Protein AF-A0A7V9JDM1-F1 (afdb_monomer)

Foldseek 3Di:
DDPVVVVVVVVVPQPLQKDKAFDPVLDPVPCQLQVQQPQNFKDKAFLVCVCVPPVDPVVSVVCCVVVNRPDIDIGGPSVSDSLPCRSCVRGPRSRMDIDGPDPDPDDDPPDDPDDDDDDD

Solvent-accessible surface area (backbone atoms only — not comparable to full-atom values): 7709 Å² total; per-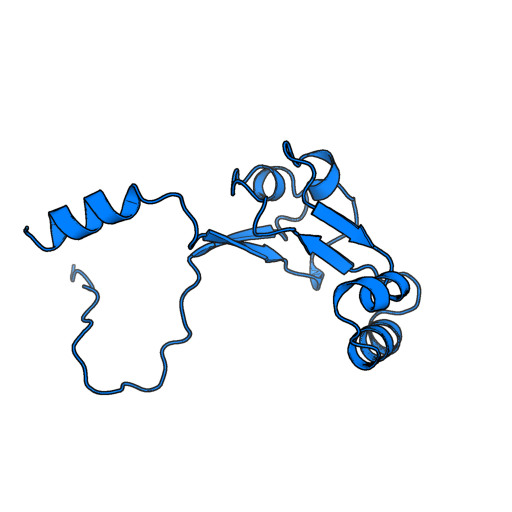residue (Å²): 131,55,72,69,58,52,53,59,58,56,68,70,49,79,67,83,55,53,42,79,46,75,43,73,90,53,53,80,81,79,56,46,42,38,73,53,34,92,80,64,43,44,45,82,39,50,44,81,55,47,44,78,76,76,64,51,63,64,60,39,54,51,48,39,71,76,63,34,93,85,42,67,44,80,47,67,45,71,87,76,47,83,73,80,56,50,37,36,77,56,32,93,64,61,27,40,46,81,41,67,77,69,77,75,84,63,79,84,68,96,68,91,79,80,76,82,77,80,84,129

Structure (mmCIF, N/CA/C/O backbone):
data_AF-A0A7V9JDM1-F1
#
_entry.id   AF-A0A7V9JDM1-F1
#
loop_
_atom_site.group_PDB
_atom_site.id
_atom_site.type_symbol
_atom_site.label_atom_id
_atom_site.label_alt_id
_atom_site.label_comp_id
_atom_site.label_asym_id
_atom_site.label_entity_id
_atom_site.label_seq_id
_atom_site.pdbx_PDB_ins_code
_atom_site.Cartn_x
_atom_site.Cartn_y
_atom_site.Cartn_z
_atom_site.occupancy
_atom_site.B_iso_or_equiv
_atom_site.auth_seq_id
_atom_site.auth_comp_id
_atom_site.auth_asym_id
_atom_site.auth_atom_id
_atom_site.pdbx_PDB_model_num
ATOM 1 N N . TYR A 1 1 ? -9.292 0.877 38.077 1.00 68.56 1 TYR A N 1
ATOM 2 C CA . TYR A 1 1 ? -9.993 0.651 36.796 1.00 68.56 1 TYR A CA 1
ATOM 3 C C . TYR A 1 1 ? -10.174 -0.848 36.612 1.00 68.56 1 TYR A C 1
ATOM 5 O O . TYR A 1 1 ? -9.260 -1.583 36.969 1.00 68.56 1 TYR A O 1
ATOM 13 N N . THR A 1 2 ? -11.327 -1.326 36.140 1.00 85.38 2 THR A N 1
ATOM 14 C CA . THR A 1 2 ? -11.509 -2.760 35.836 1.00 85.38 2 THR A CA 1
ATOM 15 C C . THR A 1 2 ? -10.841 -3.089 34.496 1.00 85.38 2 THR A C 1
ATOM 17 O O . THR A 1 2 ? -10.769 -2.220 33.627 1.00 85.38 2 THR A O 1
ATOM 20 N N . LYS A 1 3 ? -10.346 -4.324 34.309 1.00 78.25 3 LYS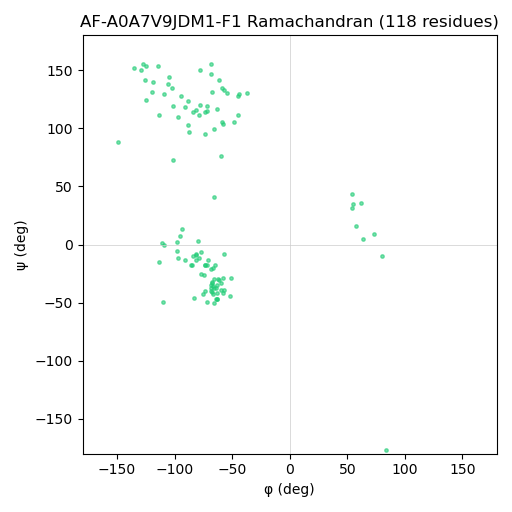 A N 1
ATOM 21 C CA . LYS A 1 3 ? -9.735 -4.750 33.031 1.00 78.25 3 LYS A CA 1
ATOM 22 C C . LYS A 1 3 ? -10.639 -4.479 31.808 1.00 78.25 3 LYS A C 1
ATOM 24 O O . LYS A 1 3 ? -10.126 -3.926 30.841 1.00 78.25 3 LYS A O 1
ATOM 29 N N . PRO A 1 4 ? -11.959 -4.767 31.844 1.00 78.56 4 PRO A N 1
ATOM 30 C CA . PRO A 1 4 ? -12.845 -4.485 30.712 1.00 78.56 4 PRO A CA 1
ATOM 31 C C . PRO A 1 4 ? -12.957 -2.993 30.389 1.00 78.56 4 PRO A C 1
ATOM 33 O O . PRO A 1 4 ? -12.887 -2.610 29.228 1.00 78.56 4 PRO A O 1
ATOM 36 N N . LEU A 1 5 ? -13.065 -2.140 31.413 1.00 80.62 5 LEU A N 1
ATOM 37 C CA . LEU A 1 5 ? -13.155 -0.693 31.219 1.00 80.62 5 LEU A CA 1
ATOM 38 C C . LEU A 1 5 ? -11.831 -0.119 30.692 1.00 80.62 5 LEU A C 1
ATOM 40 O O . LEU A 1 5 ? -11.836 0.750 29.833 1.00 80.62 5 LEU A O 1
ATOM 44 N N . GLY A 1 6 ? -10.689 -0.640 31.155 1.00 78.44 6 GLY A N 1
ATOM 45 C CA . GLY A 1 6 ? -9.373 -0.246 30.641 1.00 78.44 6 GLY A CA 1
ATOM 46 C C . GLY A 1 6 ? -9.175 -0.612 29.168 1.00 78.44 6 GLY A C 1
ATOM 47 O O . GLY A 1 6 ? -8.603 0.171 28.419 1.00 78.44 6 GLY A O 1
ATOM 48 N N . PHE A 1 7 ? -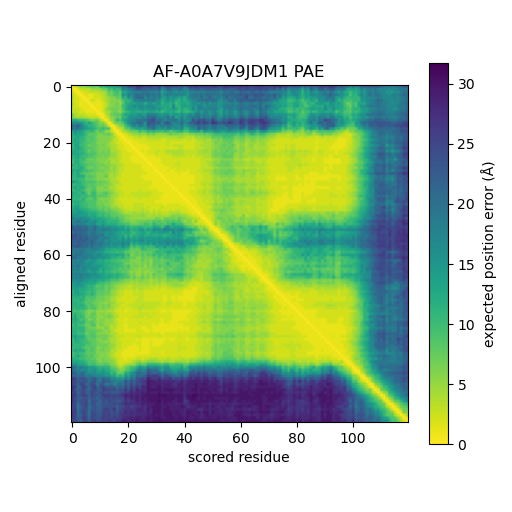9.691 -1.768 28.744 1.00 75.12 7 PHE A N 1
ATOM 49 C CA . PHE A 1 7 ? -9.677 -2.177 27.341 1.00 75.12 7 PHE A CA 1
ATOM 50 C C . PHE A 1 7 ? -10.569 -1.281 26.472 1.00 75.12 7 PHE A C 1
ATOM 52 O O . PHE A 1 7 ? -10.150 -0.866 25.396 1.00 75.12 7 PHE A O 1
ATOM 59 N N . GLU A 1 8 ? -11.770 -0.935 26.945 1.00 75.56 8 GLU A N 1
ATOM 60 C CA . GLU A 1 8 ? -12.695 -0.085 26.189 1.00 75.56 8 GLU A CA 1
ATOM 61 C C . GLU A 1 8 ? -12.177 1.351 26.030 1.00 75.56 8 GLU A C 1
ATOM 63 O O . GLU A 1 8 ? -12.234 1.912 24.939 1.00 75.56 8 GLU A O 1
ATOM 68 N N . GLU A 1 9 ? -11.577 1.927 27.076 1.00 78.06 9 GLU A N 1
ATOM 69 C CA . GLU A 1 9 ? -10.940 3.245 26.969 1.00 78.06 9 GLU A CA 1
ATOM 70 C C . GLU A 1 9 ? -9.689 3.214 26.073 1.00 78.06 9 GLU A C 1
ATOM 72 O O . GLU A 1 9 ? -9.436 4.172 25.344 1.00 78.06 9 GLU A O 1
ATOM 77 N N . ALA A 1 10 ? -8.934 2.107 26.045 1.00 72.38 10 ALA A N 1
ATOM 78 C CA . ALA A 1 10 ? -7.772 1.959 25.164 1.00 72.38 10 ALA A CA 1
ATOM 79 C C . ALA A 1 10 ? -8.145 1.936 23.670 1.00 72.38 10 ALA A C 1
ATOM 81 O O . ALA A 1 10 ? -7.371 2.422 22.846 1.00 72.38 10 ALA A O 1
ATOM 82 N N . LYS A 1 11 ? -9.344 1.453 23.306 1.00 66.50 11 LYS A N 1
ATOM 83 C CA . LYS A 1 11 ? -9.854 1.516 21.920 1.00 66.50 11 LYS A CA 1
ATOM 84 C C . LYS A 1 11 ? -10.088 2.944 21.421 1.00 66.50 11 LYS A C 1
ATOM 86 O O . LYS A 1 11 ? -10.222 3.150 20.220 1.00 66.50 11 LYS A O 1
ATOM 91 N N . ARG A 1 12 ? -10.165 3.927 22.326 1.00 67.75 12 ARG A N 1
ATOM 92 C CA . ARG A 1 12 ? -10.364 5.346 21.991 1.00 67.75 12 ARG A CA 1
ATOM 93 C C . ARG A 1 12 ? -9.059 6.056 21.640 1.00 67.75 12 ARG A C 1
ATOM 95 O O . ARG A 1 12 ? -9.105 7.198 21.184 1.00 67.75 12 ARG A O 1
ATOM 102 N N . CYS A 1 13 ? -7.907 5.415 21.857 1.00 69.31 13 CYS A N 1
ATOM 103 C CA . CYS A 1 13 ? -6.638 5.906 21.336 1.00 69.31 13 CYS A CA 1
ATOM 104 C C . CYS A 1 13 ? -6.726 5.992 19.809 1.00 69.31 13 CYS A C 1
ATOM 106 O O . CYS A 1 13 ? -7.208 5.059 19.165 1.00 69.31 13 CYS A O 1
ATOM 108 N N . LEU A 1 14 ? -6.245 7.108 19.241 1.00 60.72 14 LEU A N 1
ATOM 109 C CA . LEU A 1 14 ? -6.045 7.265 17.798 1.00 60.72 14 LEU A CA 1
ATOM 110 C C . LEU A 1 14 ? -5.403 5.973 17.287 1.00 60.72 14 LEU A C 1
ATOM 112 O O . LEU A 1 14 ? -4.455 5.503 17.911 1.00 60.72 14 LEU A O 1
ATOM 116 N N . GLN A 1 15 ? -5.961 5.378 16.234 1.00 66.31 15 GLN A N 1
ATOM 117 C CA . GLN A 1 15 ? -5.724 4.000 15.796 1.00 66.31 15 GLN A CA 1
ATOM 118 C C . GLN A 1 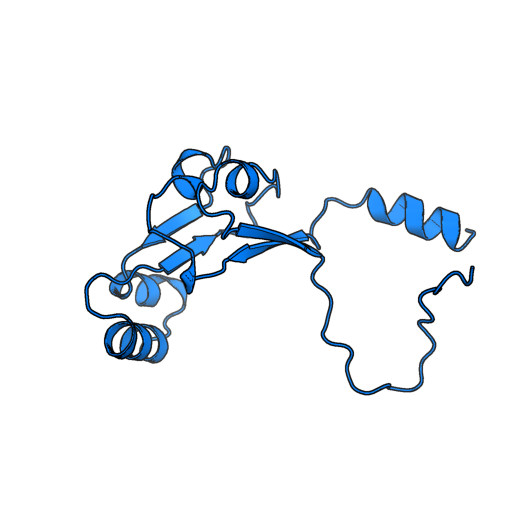15 ? -4.290 3.719 15.293 1.00 66.31 15 GLN A C 1
ATOM 120 O O . GLN A 1 15 ? -4.109 3.005 14.322 1.00 66.31 15 GLN A O 1
ATOM 125 N N . CYS A 1 16 ? -3.244 4.237 15.937 1.00 64.12 16 CYS A N 1
ATOM 126 C CA . CYS A 1 16 ? -1.830 4.112 15.589 1.00 64.12 16 CYS A CA 1
ATOM 127 C C . CYS A 1 16 ? -1.322 2.664 15.502 1.00 64.12 16 CYS A C 1
ATOM 129 O O . CYS A 1 16 ? -0.189 2.450 15.099 1.00 64.12 16 CYS A O 1
ATOM 131 N N . GLN A 1 17 ? -2.130 1.683 15.908 1.00 72.44 17 GLN A N 1
ATOM 132 C CA . GLN A 1 17 ? -1.821 0.256 15.818 1.00 72.44 17 GLN A CA 1
ATOM 133 C C . GLN A 1 17 ? -2.447 -0.417 14.585 1.00 72.44 17 GLN A C 1
ATOM 135 O O . GLN A 1 17 ? -2.216 -1.607 14.392 1.00 72.44 17 GLN A O 1
ATOM 140 N N . LEU A 1 18 ? -3.267 0.295 13.801 1.00 80.50 18 LEU A N 1
ATOM 141 C CA . LEU A 1 18 ? -3.829 -0.197 12.542 1.00 80.50 18 LEU A CA 1
ATOM 142 C C . LEU A 1 18 ? -2.905 0.163 11.385 1.00 80.50 18 LEU A C 1
ATOM 144 O O . LEU A 1 18 ? -2.715 1.340 11.093 1.00 80.50 18 LEU A O 1
ATOM 148 N N . ASN A 1 19 ? -2.386 -0.842 10.697 1.00 84.81 19 ASN A N 1
ATOM 149 C CA . ASN A 1 19 ? -1.559 -0.649 9.516 1.00 84.81 19 ASN A CA 1
ATOM 150 C C . ASN A 1 19 ? -2.260 -1.198 8.280 1.00 84.81 19 ASN A C 1
ATOM 152 O O . ASN A 1 19 ? -3.119 -2.079 8.366 1.00 84.81 19 ASN A O 1
ATOM 156 N N . ILE A 1 20 ? -1.902 -0.626 7.135 1.00 89.38 20 ILE A N 1
ATOM 157 C CA . ILE A 1 20 ? -2.350 -1.106 5.835 1.00 89.38 20 ILE A CA 1
ATOM 158 C C . ILE A 1 20 ? -1.347 -2.162 5.377 1.00 89.38 20 ILE A C 1
ATOM 160 O O . ILE A 1 20 ? -0.157 -1.876 5.278 1.00 89.38 20 ILE A O 1
ATOM 164 N N . PHE A 1 21 ? -1.827 -3.365 5.090 1.00 90.12 21 PHE A N 1
ATOM 165 C CA . PHE A 1 21 ? -1.030 -4.436 4.502 1.00 90.12 21 PHE A CA 1
ATOM 166 C C . PHE A 1 21 ? -1.398 -4.592 3.033 1.00 90.12 21 PHE A C 1
ATOM 168 O O . PHE A 1 21 ? -2.559 -4.421 2.662 1.00 90.12 21 PHE A O 1
ATOM 175 N N . ILE A 1 22 ? -0.406 -4.907 2.200 1.00 90.38 22 ILE A N 1
ATOM 176 C CA . ILE A 1 22 ? -0.589 -5.157 0.772 1.00 90.38 22 ILE A CA 1
ATOM 177 C C . ILE A 1 22 ? -0.140 -6.569 0.411 1.00 90.38 22 ILE A C 1
ATOM 179 O O . ILE A 1 22 ? 0.965 -6.995 0.738 1.00 90.38 22 ILE A O 1
ATOM 183 N N . ASP A 1 23 ? -1.001 -7.267 -0.317 1.00 90.94 23 ASP A N 1
ATOM 184 C CA . ASP A 1 23 ? -0.672 -8.474 -1.058 1.00 90.94 23 ASP A CA 1
ATOM 185 C C . ASP A 1 23 ? -0.179 -8.084 -2.461 1.00 90.94 23 ASP A C 1
ATOM 187 O O . ASP A 1 23 ? -0.961 -7.692 -3.336 1.00 90.94 23 ASP A O 1
ATOM 191 N N . GLY A 1 24 ? 1.140 -8.143 -2.655 1.00 87.12 24 GLY A N 1
ATOM 192 C CA . GLY A 1 24 ? 1.791 -7.751 -3.905 1.00 87.12 24 GLY A CA 1
ATOM 193 C C . GLY A 1 24 ? 1.379 -8.602 -5.108 1.00 87.12 24 GLY A C 1
ATOM 194 O O . GLY A 1 24 ? 1.297 -8.068 -6.212 1.00 87.12 24 GLY A O 1
ATOM 195 N N . ASP A 1 25 ? 1.034 -9.875 -4.899 1.00 88.00 25 ASP A N 1
ATOM 196 C CA . ASP A 1 25 ? 0.692 -10.810 -5.979 1.00 88.00 25 ASP A CA 1
ATOM 197 C C . ASP A 1 25 ? -0.700 -10.533 -6.562 1.00 88.00 25 ASP A C 1
ATOM 199 O O . ASP A 1 25 ? -0.974 -10.820 -7.729 1.00 88.00 25 ASP A O 1
ATOM 203 N N . ARG A 1 26 ? -1.593 -9.946 -5.757 1.00 91.94 26 ARG A N 1
ATOM 204 C CA . ARG A 1 26 ? -2.938 -9.535 -6.192 1.00 91.94 26 ARG A CA 1
ATOM 205 C C . ARG A 1 26 ? -2.993 -8.099 -6.707 1.00 91.94 26 ARG A C 1
ATOM 207 O O . ARG A 1 26 ? -3.984 -7.710 -7.325 1.00 91.94 26 ARG A O 1
ATOM 214 N N . CYS A 1 27 ? -1.954 -7.298 -6.480 1.00 92.88 27 CYS A N 1
ATOM 215 C CA . CYS A 1 27 ? -1.919 -5.916 -6.937 1.00 92.88 27 CYS A CA 1
ATOM 216 C C . CYS A 1 27 ? -1.735 -5.831 -8.461 1.00 92.88 27 CYS A C 1
ATOM 218 O O . CYS A 1 27 ? -0.709 -6.213 -9.011 1.00 92.88 27 CYS A O 1
ATOM 220 N N . ILE A 1 28 ? -2.711 -5.238 -9.151 1.00 93.62 28 ILE A N 1
ATOM 221 C CA . ILE A 1 28 ? -2.680 -5.040 -10.613 1.00 93.62 28 ILE A CA 1
ATOM 222 C C . ILE A 1 28 ? -2.116 -3.674 -11.039 1.00 93.62 28 ILE A C 1
ATOM 224 O O . ILE A 1 28 ? -2.318 -3.254 -12.175 1.00 93.62 28 ILE A O 1
ATOM 228 N N . LEU A 1 29 ? -1.469 -2.946 -10.122 1.00 92.31 29 LEU A N 1
ATOM 229 C CA . LEU A 1 29 ? -0.862 -1.629 -10.374 1.00 92.31 29 LEU A CA 1
ATOM 230 C C . LEU A 1 29 ? -1.839 -0.586 -10.967 1.00 92.31 29 LEU A C 1
ATOM 232 O O . LEU A 1 29 ? -1.454 0.262 -11.766 1.00 92.31 29 LEU A O 1
ATOM 236 N N . CYS A 1 30 ? -3.116 -0.627 -10.568 1.00 94.81 30 CYS A N 1
ATOM 237 C CA . CYS A 1 30 ? -4.165 0.249 -11.113 1.00 94.81 30 CYS A CA 1
ATOM 238 C C . CYS A 1 30 ? -4.152 1.695 -10.588 1.00 94.81 30 CYS A C 1
ATOM 240 O O . CYS A 1 30 ? -4.949 2.504 -11.051 1.00 94.81 30 CYS A O 1
ATOM 242 N N . ASN A 1 31 ? -3.304 2.006 -9.602 1.00 95.00 31 ASN A N 1
ATOM 243 C CA . ASN A 1 31 ? -3.208 3.312 -8.935 1.00 95.00 31 ASN A CA 1
ATOM 244 C C . ASN A 1 31 ? -4.452 3.768 -8.136 1.00 95.00 31 ASN A C 1
ATOM 246 O O . ASN A 1 31 ? -4.445 4.850 -7.558 1.00 95.00 31 ASN A O 1
ATOM 250 N N . GLY A 1 32 ? -5.494 2.939 -8.012 1.00 96.62 32 GLY A N 1
ATOM 251 C CA . GLY A 1 32 ? -6.737 3.331 -7.332 1.00 96.62 32 GLY A CA 1
ATOM 252 C C . GLY A 1 32 ? -6.566 3.727 -5.858 1.00 96.62 32 GLY A C 1
ATOM 253 O O . GLY A 1 32 ? -7.256 4.622 -5.382 1.00 96.62 32 GLY A O 1
ATOM 254 N N . CYS A 1 33 ? -5.625 3.113 -5.133 1.00 96.62 33 CYS A N 1
ATOM 255 C CA . CYS A 1 33 ? -5.322 3.475 -3.744 1.00 96.62 33 CYS A CA 1
ATOM 256 C C . CYS A 1 33 ? -4.677 4.864 -3.610 1.00 96.62 33 CYS A C 1
ATOM 258 O O . CYS A 1 33 ? -4.963 5.568 -2.643 1.00 96.62 33 CYS A O 1
ATOM 260 N N . VAL A 1 34 ? -3.846 5.258 -4.579 1.00 97.12 34 VAL A N 1
ATOM 261 C CA . VAL A 1 34 ? -3.233 6.591 -4.652 1.00 97.12 34 VAL A CA 1
ATOM 262 C C . VAL A 1 34 ? -4.320 7.632 -4.873 1.00 97.12 34 VAL A C 1
ATOM 264 O O . VAL A 1 34 ? -4.431 8.581 -4.100 1.00 97.12 34 VAL A O 1
ATOM 267 N N . ASP A 1 35 ? -5.176 7.402 -5.869 1.00 97.00 35 ASP A N 1
ATOM 268 C CA . ASP A 1 35 ? -6.216 8.353 -6.266 1.00 97.00 35 ASP A CA 1
ATOM 269 C C . ASP A 1 35 ? -7.288 8.535 -5.182 1.00 97.00 35 ASP A C 1
ATOM 271 O O . ASP A 1 35 ? -7.797 9.636 -4.975 1.00 97.00 35 ASP A O 1
ATOM 275 N N . ALA A 1 36 ? -7.630 7.462 -4.465 1.00 96.94 36 ALA A N 1
ATOM 276 C CA . ALA A 1 36 ? -8.653 7.497 -3.428 1.00 96.94 36 ALA A CA 1
ATOM 277 C C . ALA A 1 36 ? -8.148 8.048 -2.080 1.00 96.94 36 ALA A C 1
ATOM 279 O O . ALA A 1 36 ? -8.948 8.266 -1.168 1.00 96.94 36 ALA A O 1
ATOM 280 N N . CYS A 1 37 ? -6.837 8.258 -1.911 1.00 97.12 37 CYS A N 1
ATOM 281 C CA . CYS A 1 37 ? -6.273 8.692 -0.638 1.00 97.12 37 CYS A CA 1
ATOM 282 C C . CYS A 1 37 ? -6.621 10.166 -0.338 1.00 97.12 37 CYS A C 1
ATOM 284 O O . CYS A 1 37 ? -6.096 11.065 -0.995 1.00 97.12 37 CYS A O 1
ATOM 286 N N . PRO A 1 38 ? -7.414 10.469 0.710 1.00 96.88 38 PRO A N 1
ATOM 287 C CA . PRO A 1 38 ? -7.875 11.837 0.972 1.00 96.88 38 PRO A CA 1
ATOM 288 C C . PRO A 1 38 ? -6.770 12.774 1.478 1.00 96.88 38 PRO A C 1
ATOM 290 O O . PRO A 1 38 ? -6.935 13.991 1.461 1.00 96.88 38 PRO A O 1
ATOM 293 N N . VAL A 1 39 ? -5.661 12.211 1.963 1.00 96.75 39 VAL A N 1
ATOM 294 C CA . VAL A 1 39 ? -4.502 12.953 2.482 1.00 96.75 39 VAL A CA 1
ATOM 295 C C . VAL A 1 39 ? -3.271 12.834 1.579 1.00 96.75 39 VAL A C 1
ATOM 297 O O . VAL A 1 39 ? -2.237 13.404 1.904 1.00 96.75 39 VAL A O 1
ATOM 300 N N . GLY A 1 40 ? -3.374 12.119 0.450 1.00 96.62 40 GLY A N 1
ATOM 301 C CA . GLY A 1 40 ? -2.307 12.027 -0.552 1.00 96.62 40 GLY A CA 1
ATOM 302 C C . GLY A 1 40 ? -1.003 11.392 -0.057 1.00 96.62 40 GLY A C 1
ATOM 303 O O . GLY A 1 40 ? 0.066 11.831 -0.459 1.00 96.62 40 GLY A O 1
ATOM 304 N N . VAL A 1 41 ? -1.078 10.392 0.828 1.00 95.44 41 VAL A N 1
ATOM 305 C CA . VAL A 1 41 ? 0.103 9.763 1.468 1.00 95.44 41 VAL A CA 1
ATOM 306 C C . VAL A 1 41 ? 0.564 8.463 0.807 1.00 95.44 41 VAL A C 1
ATOM 308 O O . VAL A 1 41 ? 1.474 7.818 1.319 1.00 95.44 41 VAL A O 1
ATOM 311 N N . ILE A 1 42 ? -0.088 8.039 -0.279 1.00 95.31 42 ILE A N 1
ATOM 312 C CA . ILE A 1 42 ? 0.240 6.803 -1.001 1.00 95.31 42 ILE A CA 1
ATOM 313 C C . ILE A 1 42 ? 0.857 7.185 -2.346 1.00 95.31 42 ILE A C 1
ATOM 315 O O . ILE A 1 42 ? 0.266 7.968 -3.085 1.00 95.31 42 ILE A O 1
ATOM 319 N N . GLU A 1 43 ? 2.009 6.609 -2.681 1.00 93.38 43 GLU A N 1
ATOM 320 C CA . GLU A 1 43 ? 2.680 6.784 -3.972 1.00 93.38 43 GLU A CA 1
ATOM 321 C C . GLU A 1 43 ? 2.976 5.432 -4.627 1.00 93.38 43 GLU A C 1
ATOM 323 O O . GLU A 1 43 ? 3.389 4.481 -3.964 1.00 93.38 43 GLU A O 1
ATOM 328 N N . MET A 1 44 ? 2.826 5.371 -5.951 1.00 91.31 44 MET A N 1
ATOM 329 C CA . MET A 1 44 ? 3.356 4.291 -6.783 1.00 91.31 44 MET A CA 1
ATOM 330 C C . MET A 1 44 ? 4.634 4.784 -7.453 1.00 91.31 44 MET A C 1
ATOM 332 O O . MET A 1 44 ? 4.613 5.752 -8.216 1.00 91.31 44 MET A O 1
ATOM 336 N N . ILE A 1 45 ? 5.755 4.128 -7.174 1.00 88.19 45 ILE A N 1
ATOM 337 C CA . ILE A 1 45 ? 7.066 4.537 -7.674 1.00 88.19 45 ILE A CA 1
ATOM 338 C C . ILE A 1 45 ? 7.755 3.403 -8.431 1.00 88.19 45 ILE A C 1
ATOM 340 O O . ILE A 1 45 ? 7.516 2.224 -8.175 1.00 88.19 45 ILE A O 1
ATOM 344 N N . SER A 1 46 ? 8.644 3.752 -9.361 1.00 85.69 46 SER A N 1
ATOM 345 C CA . SER A 1 46 ? 9.539 2.764 -9.962 1.00 85.69 46 SER A CA 1
ATOM 346 C C . SER A 1 46 ? 10.546 2.257 -8.930 1.00 85.69 46 SER A C 1
ATOM 348 O O . SER A 1 46 ? 10.897 2.970 -7.986 1.00 85.69 46 SER A O 1
ATOM 350 N N . LEU A 1 47 ? 11.071 1.049 -9.144 1.00 81.44 47 LEU A N 1
ATOM 351 C CA . LEU A 1 47 ? 12.106 0.485 -8.272 1.00 81.44 47 LEU A CA 1
ATOM 352 C C . LEU A 1 47 ? 13.358 1.380 -8.190 1.00 81.44 47 LEU A C 1
ATOM 354 O O . LEU A 1 47 ? 13.995 1.448 -7.145 1.00 81.44 47 LEU A O 1
ATOM 358 N N . ASP A 1 48 ? 13.658 2.150 -9.242 1.00 77.81 48 ASP A N 1
ATOM 359 C CA . ASP A 1 48 ? 14.776 3.104 -9.249 1.00 77.81 48 ASP A CA 1
ATOM 360 C C . ASP A 1 48 ? 14.572 4.301 -8.302 1.00 77.81 48 ASP A C 1
ATOM 362 O O . ASP A 1 48 ? 15.530 4.969 -7.920 1.00 77.81 48 ASP A O 1
ATOM 366 N N . ARG A 1 49 ? 13.330 4.612 -7.913 1.00 77.31 49 ARG A N 1
ATOM 367 C CA . ARG A 1 49 ? 13.060 5.671 -6.930 1.00 77.31 49 ARG A CA 1
ATOM 368 C C . ARG A 1 49 ? 13.173 5.178 -5.487 1.00 77.31 49 ARG A C 1
ATOM 370 O O . ARG A 1 49 ? 13.348 6.026 -4.616 1.00 77.31 49 ARG A O 1
ATOM 377 N N . ILE A 1 50 ? 13.140 3.863 -5.231 1.00 74.19 50 ILE A N 1
ATOM 378 C CA . ILE A 1 50 ? 13.288 3.295 -3.874 1.00 74.19 50 ILE A CA 1
ATOM 379 C C . ILE A 1 50 ? 14.619 3.744 -3.261 1.00 74.19 50 ILE A C 1
ATOM 381 O O . ILE A 1 50 ? 14.632 4.254 -2.146 1.00 74.19 50 ILE A O 1
ATOM 385 N N . PHE A 1 51 ? 15.700 3.742 -4.056 1.00 64.62 51 PHE A N 1
ATOM 386 C CA . PHE A 1 51 ? 17.027 4.222 -3.643 1.00 64.62 51 PHE A CA 1
ATOM 387 C C . PHE A 1 51 ? 17.023 5.623 -3.012 1.00 64.62 51 PHE A C 1
ATOM 3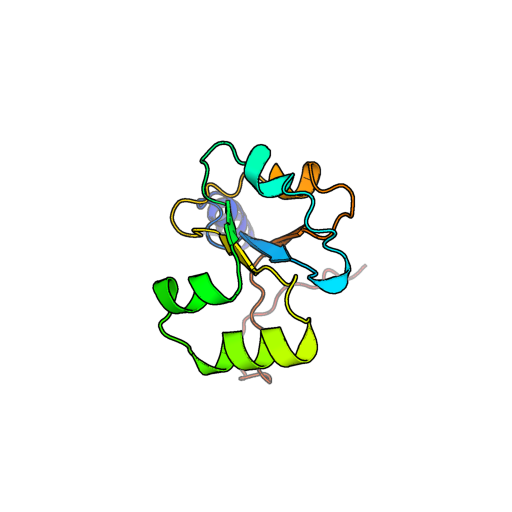89 O O . PHE A 1 51 ? 17.903 5.947 -2.220 1.00 64.62 51 PHE A O 1
ATOM 396 N N . SER A 1 52 ? 16.075 6.483 -3.402 1.00 63.84 52 SER A N 1
ATOM 397 C CA . SER A 1 52 ? 15.995 7.866 -2.918 1.00 63.84 52 SER A CA 1
ATOM 398 C C . SER A 1 52 ? 15.327 7.990 -1.543 1.00 63.84 52 SER A C 1
ATOM 400 O O . SER A 1 52 ? 15.306 9.090 -0.996 1.00 63.84 52 SER A O 1
ATOM 402 N N . ILE A 1 53 ? 14.756 6.904 -1.013 1.00 67.31 53 ILE A N 1
ATOM 403 C CA . ILE A 1 53 ? 13.907 6.907 0.184 1.00 67.31 53 ILE A CA 1
ATOM 404 C C . ILE A 1 53 ? 14.612 6.224 1.359 1.00 67.31 53 ILE A C 1
ATOM 406 O O . ILE A 1 53 ? 14.682 6.810 2.436 1.00 67.31 53 ILE A O 1
ATOM 410 N N . ASP A 1 54 ? 15.168 5.031 1.152 1.00 66.62 54 ASP A N 1
ATOM 411 C CA . ASP A 1 54 ? 15.812 4.216 2.196 1.00 66.62 54 ASP A CA 1
ATOM 412 C C . ASP A 1 54 ? 17.333 4.050 2.006 1.00 66.62 54 ASP A C 1
ATOM 414 O O . ASP A 1 54 ? 18.045 3.692 2.943 1.00 66.62 54 ASP A O 1
ATOM 418 N N . GLY A 1 55 ? 17.858 4.366 0.816 1.00 66.56 55 GLY A N 1
ATOM 419 C CA . GLY A 1 55 ? 19.264 4.159 0.464 1.00 66.56 55 GLY A CA 1
ATOM 420 C C . GLY A 1 55 ? 19.638 2.689 0.234 1.00 66.56 55 GLY A C 1
ATOM 421 O O . GLY A 1 55 ? 20.824 2.387 0.074 1.00 66.56 55 GLY A O 1
ATOM 422 N N . GLU A 1 56 ? 18.665 1.774 0.191 1.00 66.56 56 GLU A N 1
ATOM 423 C CA . GLU A 1 56 ? 18.900 0.336 0.063 1.00 66.56 56 GLU A CA 1
ATOM 424 C C . GLU A 1 56 ? 19.006 -0.074 -1.407 1.00 66.56 56 GLU A C 1
ATOM 426 O O . GLU A 1 56 ? 18.025 -0.311 -2.115 1.00 66.56 56 GLU A O 1
ATOM 431 N N . THR A 1 57 ? 20.244 -0.174 -1.896 1.00 65.56 57 THR A N 1
ATOM 432 C CA . THR A 1 57 ? 20.486 -0.481 -3.309 1.00 65.56 57 THR A CA 1
ATOM 433 C C . THR A 1 57 ? 20.288 -1.948 -3.681 1.00 65.56 57 THR A C 1
ATOM 435 O O . THR A 1 57 ? 19.971 -2.273 -4.828 1.00 65.56 57 THR A O 1
ATOM 438 N N . GLU A 1 58 ? 20.439 -2.846 -2.714 1.00 72.44 58 GLU A N 1
ATOM 439 C CA . GLU A 1 58 ? 20.332 -4.285 -2.946 1.00 72.44 58 GLU A CA 1
ATOM 440 C C . GLU A 1 58 ? 18.878 -4.725 -3.164 1.00 72.44 58 GLU A C 1
ATOM 442 O O . GLU A 1 58 ? 18.611 -5.513 -4.074 1.00 72.44 58 GLU A O 1
ATOM 447 N N . LEU A 1 59 ? 17.926 -4.163 -2.410 1.00 73.06 59 LEU A N 1
ATOM 448 C CA . LEU A 1 59 ? 16.513 -4.541 -2.481 1.00 73.06 59 LEU A CA 1
ATOM 449 C C . LEU A 1 59 ? 15.903 -4.245 -3.857 1.00 73.06 59 LEU A C 1
ATOM 451 O O . LEU A 1 59 ? 15.273 -5.113 -4.461 1.00 73.06 59 LEU A O 1
ATOM 455 N N . ALA A 1 60 ? 16.138 -3.050 -4.399 1.00 71.50 60 ALA A N 1
ATOM 456 C CA . ALA A 1 60 ? 15.647 -2.694 -5.729 1.00 71.50 60 ALA A CA 1
ATOM 457 C C . ALA A 1 60 ? 16.330 -3.511 -6.844 1.00 71.50 60 ALA A C 1
ATOM 459 O O . ALA A 1 60 ? 15.696 -3.834 -7.851 1.00 71.50 60 ALA A O 1
ATOM 460 N N . GLY A 1 61 ? 17.601 -3.892 -6.668 1.00 75.94 61 GLY A N 1
ATOM 461 C CA . GLY A 1 61 ? 18.304 -4.791 -7.587 1.00 75.94 61 GLY A CA 1
ATOM 462 C C . GLY A 1 61 ? 17.670 -6.184 -7.644 1.00 75.94 61 GLY A C 1
ATOM 463 O O . GLY A 1 61 ? 17.400 -6.690 -8.735 1.00 75.94 61 GLY A O 1
ATOM 464 N N . LEU A 1 62 ? 17.378 -6.766 -6.477 1.00 79.12 62 LEU A N 1
ATOM 465 C CA . LEU A 1 62 ? 16.695 -8.056 -6.346 1.00 79.12 62 LEU A CA 1
ATOM 466 C C . LEU A 1 62 ? 15.269 -7.995 -6.900 1.00 79.12 62 LEU A C 1
ATOM 468 O O . LEU A 1 62 ? 14.891 -8.829 -7.719 1.00 79.12 62 LEU A O 1
ATOM 472 N N . ALA A 1 63 ? 14.505 -6.963 -6.538 1.00 78.19 63 ALA A N 1
ATOM 473 C CA . ALA A 1 63 ? 13.144 -6.774 -7.027 1.00 78.19 63 ALA A CA 1
ATOM 474 C C . ALA A 1 63 ? 13.092 -6.654 -8.561 1.00 78.19 63 ALA A C 1
ATOM 476 O O . ALA A 1 63 ? 12.218 -7.245 -9.186 1.00 78.19 63 ALA A O 1
ATOM 477 N N . ARG A 1 64 ? 14.054 -5.967 -9.200 1.00 78.12 64 ARG A N 1
ATOM 478 C CA . ARG A 1 64 ? 14.146 -5.907 -10.674 1.00 78.12 64 ARG A CA 1
ATOM 479 C C . ARG A 1 64 ? 14.470 -7.261 -11.300 1.00 78.12 64 ARG A C 1
ATOM 481 O O . ARG A 1 64 ? 13.976 -7.545 -12.389 1.00 78.12 64 ARG A O 1
ATOM 488 N N . ALA A 1 65 ? 15.324 -8.057 -10.660 1.00 82.88 65 ALA A N 1
ATOM 489 C CA . ALA A 1 65 ? 15.702 -9.374 -11.163 1.00 82.88 65 ALA A CA 1
ATOM 490 C C . ALA A 1 65 ? 14.527 -10.364 -11.107 1.00 82.88 65 ALA A C 1
ATOM 492 O O . ALA A 1 65 ? 14.323 -11.109 -12.062 1.00 82.88 65 ALA A O 1
ATOM 493 N N . GLU A 1 66 ? 13.740 -10.323 -10.030 1.00 84.00 66 GLU A N 1
ATOM 494 C CA . GLU A 1 66 ? 12.609 -11.230 -9.797 1.00 84.00 66 GLU A CA 1
ATOM 495 C C . GLU A 1 66 ? 11.320 -10.777 -10.507 1.00 84.00 66 GLU A C 1
ATOM 497 O O . GLU A 1 66 ? 10.657 -11.572 -11.170 1.00 84.00 66 GLU A O 1
ATOM 502 N N . LEU A 1 67 ? 10.962 -9.491 -10.407 1.00 81.56 67 LEU A N 1
ATOM 503 C CA . LEU A 1 67 ? 9.677 -8.948 -10.883 1.00 81.56 67 LEU A CA 1
ATOM 504 C C . LEU A 1 67 ? 9.770 -8.299 -12.276 1.00 81.56 67 LEU A C 1
ATOM 506 O O . LEU A 1 67 ? 8.754 -8.000 -12.907 1.00 81.56 67 LEU A O 1
ATOM 510 N N . GLY A 1 68 ? 10.987 -8.080 -12.779 1.00 82.19 68 GLY A N 1
ATOM 511 C CA . GLY A 1 68 ? 11.243 -7.500 -14.094 1.00 82.19 68 GLY A CA 1
ATOM 512 C C . GLY A 1 68 ? 11.215 -5.961 -14.141 1.00 82.19 68 GLY A C 1
ATOM 513 O O . GLY A 1 68 ? 11.058 -5.278 -13.129 1.00 82.19 68 GLY A O 1
ATOM 514 N N . PRO A 1 69 ? 11.385 -5.372 -15.341 1.00 77.88 69 PRO A N 1
ATOM 515 C CA . PRO A 1 69 ? 11.580 -3.927 -15.514 1.00 77.88 69 PRO A CA 1
ATOM 516 C C . PRO A 1 69 ? 10.318 -3.081 -15.299 1.00 77.88 69 PRO A C 1
ATOM 518 O O . PRO A 1 69 ? 10.433 -1.874 -15.112 1.00 77.88 69 PRO A O 1
ATOM 521 N N . ASN A 1 70 ? 9.131 -3.694 -15.335 1.00 81.00 70 ASN A N 1
ATOM 522 C CA . ASN A 1 70 ? 7.846 -3.008 -15.154 1.00 81.00 70 ASN A CA 1
ATOM 523 C C . ASN A 1 70 ? 7.340 -3.068 -13.705 1.00 81.00 70 ASN A C 1
ATOM 525 O O . ASN A 1 70 ? 6.202 -2.689 -13.435 1.00 81.00 70 ASN A O 1
ATOM 529 N N . ALA A 1 71 ? 8.157 -3.578 -12.785 1.00 83.38 71 ALA A N 1
ATOM 530 C CA . ALA A 1 71 ? 7.817 -3.628 -11.378 1.00 83.38 71 ALA A CA 1
ATOM 531 C C . ALA A 1 71 ? 7.765 -2.219 -10.768 1.00 83.38 71 ALA A C 1
ATOM 533 O O . ALA A 1 71 ? 8.531 -1.321 -11.130 1.00 83.38 71 ALA A O 1
ATOM 534 N N . ALA A 1 72 ? 6.861 -2.049 -9.810 1.00 86.56 72 ALA A N 1
ATOM 535 C CA . ALA A 1 72 ? 6.670 -0.814 -9.070 1.00 86.56 72 ALA A CA 1
ATOM 536 C C . ALA A 1 72 ? 6.524 -1.130 -7.581 1.00 86.56 72 ALA A C 1
ATOM 538 O O . ALA A 1 72 ? 6.049 -2.204 -7.213 1.00 86.56 72 ALA A O 1
ATOM 539 N N . ALA A 1 73 ? 6.918 -0.183 -6.739 1.00 86.25 73 ALA A N 1
ATOM 540 C CA . ALA A 1 73 ? 6.681 -0.234 -5.307 1.00 86.25 73 ALA A CA 1
ATOM 541 C C . ALA A 1 73 ? 5.572 0.744 -4.928 1.00 86.25 73 ALA A C 1
ATOM 543 O O . ALA A 1 73 ? 5.526 1.872 -5.422 1.00 86.25 73 ALA A O 1
ATOM 544 N N . MET A 1 74 ? 4.695 0.298 -4.034 1.00 89.94 74 MET A N 1
ATOM 545 C CA . MET A 1 74 ? 3.723 1.155 -3.373 1.00 89.94 74 MET A CA 1
ATOM 546 C C . MET A 1 74 ? 4.306 1.603 -2.036 1.00 89.94 74 MET A C 1
ATOM 548 O O . MET A 1 74 ? 4.725 0.765 -1.239 1.00 89.94 74 MET A O 1
ATOM 552 N N . ILE A 1 75 ? 4.320 2.906 -1.787 1.00 89.56 75 ILE A N 1
ATOM 553 C CA . ILE A 1 75 ? 4.838 3.501 -0.554 1.00 89.56 75 ILE A CA 1
ATOM 554 C C . ILE A 1 75 ? 3.717 4.252 0.139 1.00 89.56 75 ILE A C 1
ATOM 556 O O . ILE A 1 75 ? 2.909 4.909 -0.514 1.00 89.56 75 ILE A O 1
ATOM 560 N N . ILE A 1 76 ? 3.677 4.141 1.464 1.00 90.69 76 ILE A N 1
ATOM 561 C CA . ILE A 1 76 ? 2.713 4.829 2.315 1.00 90.69 76 ILE A CA 1
ATOM 562 C C . ILE A 1 76 ? 3.491 5.619 3.368 1.00 90.69 76 ILE A C 1
ATOM 564 O O . ILE A 1 76 ? 4.267 5.035 4.122 1.00 90.69 76 ILE A O 1
ATOM 568 N N . ASP A 1 77 ? 3.259 6.929 3.463 1.00 91.38 77 ASP A N 1
ATOM 569 C CA . ASP A 1 77 ? 3.683 7.699 4.637 1.00 91.38 77 ASP A CA 1
ATOM 570 C C . ASP A 1 77 ? 2.756 7.372 5.822 1.00 91.38 77 ASP A C 1
ATOM 572 O O . ASP A 1 77 ? 1.674 7.942 5.991 1.00 91.38 77 ASP A O 1
ATOM 576 N N . GLU A 1 78 ? 3.184 6.419 6.652 1.00 87.31 78 GLU A N 1
ATOM 577 C CA . GLU A 1 78 ? 2.440 5.950 7.826 1.00 87.31 78 GLU A CA 1
ATOM 578 C C . GLU A 1 78 ? 2.287 7.004 8.934 1.00 87.31 78 GLU A C 1
ATOM 580 O O . GLU A 1 78 ? 1.392 6.878 9.779 1.00 87.31 78 GLU A O 1
ATOM 585 N N . GLN A 1 79 ? 3.137 8.039 8.950 1.00 87.19 79 GLN A N 1
ATOM 586 C CA . GLN A 1 79 ? 3.061 9.113 9.942 1.00 87.19 79 GLN A CA 1
ATOM 587 C C . GLN A 1 79 ? 1.906 10.058 9.617 1.00 87.19 79 GLN A C 1
ATOM 589 O O . GLN A 1 79 ? 1.142 10.439 10.507 1.00 87.19 79 GLN A O 1
ATOM 594 N N . SER A 1 80 ? 1.750 10.389 8.336 1.00 89.94 80 SER A N 1
ATOM 595 C CA . SER A 1 80 ? 0.676 11.253 7.841 1.00 89.94 80 SER A CA 1
ATOM 596 C C . SER A 1 80 ? -0.621 10.488 7.543 1.00 89.94 80 SER A C 1
ATOM 598 O O . SER A 1 80 ? -1.694 11.088 7.444 1.00 89.94 80 SER A O 1
ATOM 600 N N . CYS A 1 81 ? -0.559 9.160 7.407 1.00 91.38 81 CYS A N 1
ATOM 601 C CA . CYS A 1 81 ? -1.731 8.328 7.173 1.00 91.38 81 CYS A CA 1
ATOM 602 C C . CYS A 1 81 ? -2.720 8.397 8.345 1.00 91.38 81 CYS A C 1
ATOM 604 O O . CYS A 1 81 ? -2.473 7.921 9.455 1.00 91.38 81 CYS A O 1
ATOM 606 N N . ILE A 1 82 ? -3.914 8.920 8.061 1.00 90.88 82 ILE A N 1
ATOM 607 C CA . ILE A 1 82 ? -5.015 9.014 9.030 1.00 90.88 82 ILE A CA 1
ATOM 608 C C . ILE A 1 82 ? -5.781 7.697 9.216 1.00 90.88 82 ILE A C 1
ATOM 610 O O . ILE A 1 82 ? -6.776 7.677 9.935 1.00 90.88 82 ILE A O 1
ATOM 614 N N . ARG A 1 83 ? -5.344 6.611 8.558 1.00 90.38 83 ARG A N 1
ATOM 615 C CA . ARG A 1 83 ? -5.936 5.263 8.661 1.00 90.38 83 ARG A CA 1
ATOM 616 C C . ARG A 1 83 ? -7.444 5.241 8.374 1.00 90.38 83 ARG A C 1
ATOM 618 O O . ARG A 1 83 ? -8.213 4.581 9.056 1.00 90.38 83 ARG A O 1
ATOM 625 N N . CYS A 1 84 ? -7.866 5.959 7.332 1.00 92.50 84 CYS A N 1
ATOM 626 C CA . CYS A 1 84 ? -9.283 6.081 6.968 1.00 92.50 84 CYS A CA 1
ATOM 627 C C . CYS A 1 84 ? -9.901 4.825 6.329 1.00 92.50 84 CYS A C 1
ATOM 629 O O . CYS A 1 84 ? -11.118 4.745 6.243 1.00 92.50 84 CYS A O 1
ATOM 631 N N . GLY A 1 85 ? -9.094 3.884 5.827 1.00 92.56 85 GLY A N 1
ATOM 632 C CA . GLY A 1 85 ? -9.585 2.646 5.204 1.00 92.56 85 GLY A CA 1
ATOM 633 C C . GLY A 1 85 ? -10.058 2.775 3.750 1.00 92.56 85 GLY A C 1
ATOM 634 O O . GLY A 1 85 ? -10.207 1.759 3.086 1.00 92.56 85 GLY A O 1
ATOM 635 N N . ILE A 1 86 ? -10.185 3.986 3.198 1.00 96.00 86 ILE A N 1
ATOM 636 C CA . ILE A 1 86 ? -10.714 4.195 1.834 1.00 96.00 86 ILE A CA 1
ATOM 637 C C . ILE A 1 86 ? -9.910 3.430 0.770 1.00 96.00 86 ILE A C 1
ATOM 639 O O . ILE A 1 86 ? -10.490 2.849 -0.138 1.00 96.00 86 ILE A O 1
ATOM 643 N N . CYS A 1 87 ? -8.580 3.367 0.889 1.00 96.50 87 CYS A N 1
ATOM 644 C CA . CYS A 1 87 ? -7.748 2.598 -0.046 1.00 96.50 87 CYS A CA 1
ATOM 645 C C . CYS A 1 87 ? -8.063 1.088 -0.058 1.00 96.50 87 CYS A C 1
ATOM 647 O O . CYS A 1 87 ? -7.922 0.459 -1.102 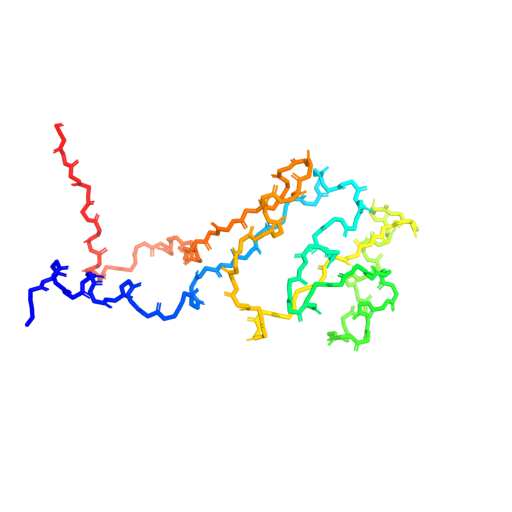1.00 96.50 87 CYS A O 1
ATOM 649 N N . VAL A 1 88 ? -8.515 0.526 1.070 1.00 96.19 88 VAL A N 1
ATOM 650 C CA . VAL A 1 88 ? -8.955 -0.873 1.182 1.00 96.19 88 VAL A CA 1
ATOM 651 C C . VAL A 1 88 ? -10.285 -1.049 0.458 1.00 96.19 88 VAL A C 1
ATOM 653 O O . VAL A 1 88 ? -10.402 -1.924 -0.392 1.00 96.19 88 VAL A O 1
ATOM 656 N N . GLU A 1 89 ? -11.254 -0.172 0.730 1.00 95.94 89 GLU A N 1
ATOM 657 C CA . GLU A 1 89 ? -12.579 -0.206 0.095 1.00 95.94 89 GLU A CA 1
ATOM 658 C C . GLU A 1 89 ? -12.516 0.011 -1.422 1.00 95.94 89 GLU A C 1
ATOM 660 O O . GLU A 1 89 ? -13.287 -0.579 -2.174 1.00 95.94 89 GLU A O 1
ATOM 665 N N . TRP A 1 90 ? -11.590 0.854 -1.882 1.00 95.62 90 TRP A N 1
ATOM 666 C CA . TRP A 1 90 ? -11.446 1.201 -3.294 1.00 95.62 90 TRP A CA 1
ATOM 667 C C . TRP A 1 90 ? -10.672 0.156 -4.105 1.00 95.62 90 TRP A C 1
ATOM 669 O O . TRP A 1 90 ? -10.654 0.217 -5.335 1.00 95.62 90 TRP A O 1
ATOM 679 N N . CYS A 1 91 ? -9.986 -0.785 -3.449 1.00 96.94 91 CYS A N 1
ATOM 680 C CA . CYS A 1 91 ? -9.108 -1.722 -4.134 1.00 96.94 91 CYS A CA 1
ATOM 681 C C . CYS A 1 91 ? -9.918 -2.781 -4.908 1.00 96.94 91 CYS A C 1
ATOM 683 O O . CYS A 1 91 ? -10.541 -3.642 -4.288 1.00 96.94 91 CYS A O 1
ATOM 685 N N . PRO A 1 92 ? -9.857 -2.813 -6.254 1.00 97.12 92 PRO A N 1
ATOM 686 C CA . PRO A 1 92 ? -10.692 -3.714 -7.056 1.00 97.12 92 PRO A CA 1
ATOM 687 C C . PRO A 1 92 ? -10.298 -5.194 -6.945 1.00 97.12 92 PRO A C 1
ATOM 689 O O . PRO A 1 92 ? -11.029 -6.063 -7.410 1.00 97.12 92 PRO A O 1
ATOM 692 N N . THR A 1 93 ? -9.124 -5.485 -6.385 1.00 97.38 93 THR A N 1
ATOM 693 C CA . THR A 1 93 ? -8.589 -6.845 -6.203 1.00 97.38 93 THR A CA 1
ATOM 694 C C . THR A 1 93 ? -8.583 -7.279 -4.741 1.00 97.38 93 THR A C 1
ATOM 696 O O . THR A 1 93 ? -8.132 -8.384 -4.433 1.00 97.38 93 THR A O 1
ATOM 699 N N . GLU A 1 94 ? -9.038 -6.399 -3.840 1.00 96.00 94 GLU A N 1
ATOM 700 C CA . GLU A 1 94 ? -9.018 -6.619 -2.393 1.00 96.00 94 GLU A CA 1
ATOM 701 C 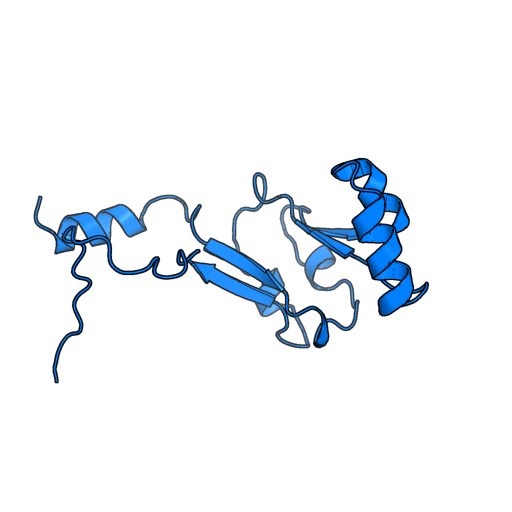C . GLU A 1 94 ? -7.608 -6.979 -1.876 1.00 96.00 94 GLU A C 1
ATOM 703 O O . GLU A 1 94 ? -7.448 -7.758 -0.934 1.00 96.00 94 GLU A O 1
ATOM 708 N N . CYS A 1 95 ? -6.558 -6.453 -2.525 1.00 95.06 95 CYS A N 1
ATOM 709 C CA . CYS A 1 95 ? -5.167 -6.725 -2.152 1.00 95.06 95 CYS A CA 1
ATOM 710 C C . CYS A 1 95 ? -4.691 -5.921 -0.935 1.00 95.06 95 CYS A C 1
ATOM 712 O O . CYS A 1 95 ? -3.625 -6.211 -0.403 1.00 95.06 95 CYS A O 1
ATOM 714 N N . LEU A 1 96 ? -5.464 -4.925 -0.495 1.00 94.69 96 LEU A N 1
ATOM 715 C CA . LEU A 1 96 ? -5.169 -4.109 0.677 1.00 94.69 96 LEU A CA 1
ATOM 716 C C . LEU A 1 96 ? -6.036 -4.559 1.853 1.00 94.69 96 LEU A C 1
ATOM 718 O O . LEU A 1 96 ? -7.241 -4.726 1.689 1.00 94.69 96 LEU A O 1
ATOM 722 N N . THR A 1 97 ? -5.450 -4.698 3.040 1.00 92.38 97 THR A N 1
ATOM 723 C CA . THR A 1 97 ? -6.180 -4.940 4.295 1.00 92.38 97 THR A CA 1
ATOM 724 C C . THR A 1 97 ? -5.777 -3.920 5.354 1.00 92.38 97 THR A C 1
ATOM 726 O O . THR A 1 97 ? -4.696 -3.337 5.290 1.00 92.38 97 THR A O 1
ATOM 729 N N . MET A 1 98 ? -6.659 -3.668 6.324 1.00 89.25 98 MET A N 1
ATOM 730 C CA . MET A 1 98 ? -6.346 -2.856 7.500 1.00 89.25 98 MET A CA 1
ATOM 731 C C . MET A 1 98 ? -6.370 -3.747 8.732 1.00 89.25 98 MET A C 1
AT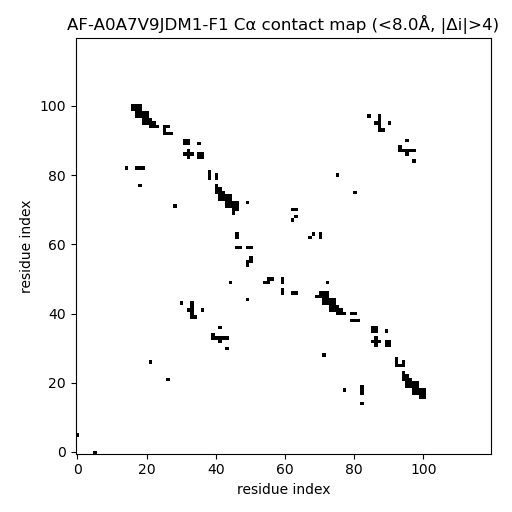OM 733 O O . MET A 1 98 ? -7.427 -4.225 9.141 1.00 89.25 98 MET A O 1
ATOM 737 N N . GLU A 1 99 ? -5.201 -3.974 9.318 1.00 83.12 99 GLU 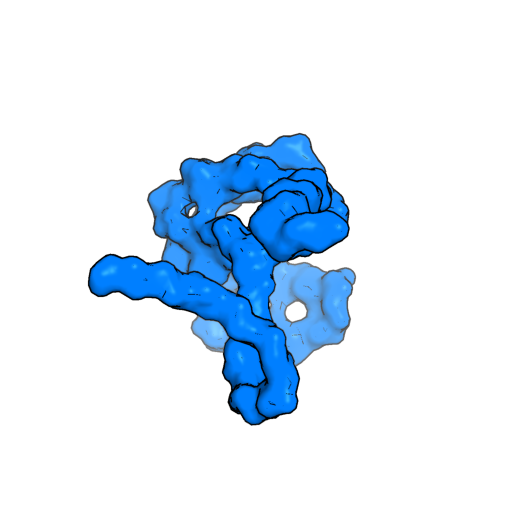A N 1
ATOM 738 C CA . GLU A 1 99 ? -5.036 -4.927 10.409 1.00 83.12 99 GLU A CA 1
ATOM 739 C C . GLU A 1 99 ? -4.308 -4.297 11.587 1.00 83.12 99 GLU A C 1
ATOM 741 O O . GLU A 1 99 ? -3.461 -3.413 11.439 1.00 83.12 99 GLU A O 1
ATOM 746 N N . HIS A 1 100 ? -4.630 -4.781 12.785 1.00 76.44 100 HIS A N 1
ATOM 747 C CA . HIS A 1 100 ? -3.821 -4.477 13.951 1.00 76.44 100 HIS A CA 1
ATOM 748 C C . HIS A 1 100 ? -2.468 -5.155 13.802 1.00 76.44 100 HIS A C 1
ATOM 750 O O . HIS A 1 100 ? -2.414 -6.363 13.563 1.00 76.44 100 HIS A O 1
ATOM 756 N N . TYR A 1 101 ? -1.384 -4.409 14.020 1.00 64.25 101 TYR A N 1
ATOM 757 C CA . TYR A 1 101 ? -0.079 -5.032 14.176 1.00 64.25 101 TYR A CA 1
ATOM 758 C C . TYR A 1 101 ? -0.140 -6.009 15.354 1.00 64.25 101 TYR A C 1
ATOM 760 O O . TYR A 1 101 ? -0.174 -5.616 16.524 1.00 64.25 101 TYR A O 1
ATOM 768 N N . ARG A 1 102 ? -0.183 -7.304 15.038 1.00 56.62 102 ARG A N 1
ATOM 769 C CA . ARG A 1 102 ? -0.077 -8.375 16.017 1.00 56.62 102 ARG A CA 1
ATOM 770 C C . ARG A 1 102 ? 1.378 -8.823 16.001 1.00 56.62 102 ARG A C 1
ATOM 772 O O . ARG A 1 102 ? 1.794 -9.423 15.010 1.00 56.62 102 ARG A O 1
ATOM 779 N N . PRO A 1 103 ? 2.174 -8.550 17.050 1.00 51.38 103 PRO A N 1
ATOM 780 C CA . PRO A 1 103 ? 3.490 -9.155 17.134 1.00 51.38 103 PRO A CA 1
ATOM 781 C C . PRO A 1 103 ? 3.307 -10.669 17.019 1.00 51.38 103 PRO A C 1
ATOM 783 O O . PRO A 1 103 ? 2.441 -11.244 17.688 1.00 51.38 103 PRO A O 1
ATOM 786 N N . VAL A 1 104 ? 4.088 -11.300 16.136 1.00 53.06 104 VAL A N 1
ATOM 787 C CA . VAL A 1 104 ? 4.203 -12.761 16.076 1.00 53.06 104 VAL A CA 1
ATOM 788 C C . VAL A 1 104 ? 4.354 -13.235 17.520 1.00 53.06 104 VAL A C 1
ATOM 790 O O . VAL A 1 104 ? 5.188 -12.655 18.225 1.00 53.06 104 VAL A O 1
ATOM 793 N N . PRO A 1 105 ? 3.547 -14.199 18.006 1.00 48.09 105 PRO A N 1
ATOM 794 C CA . PRO A 1 105 ? 3.708 -14.697 19.359 1.00 48.09 105 PRO A CA 1
ATOM 795 C C . PRO A 1 105 ? 5.135 -15.217 19.471 1.00 48.09 105 PRO A C 1
ATOM 797 O O . PRO A 1 105 ? 5.490 -16.257 18.918 1.00 48.09 105 PRO A O 1
ATOM 800 N N . GLN A 1 106 ? 5.984 -14.434 20.130 1.00 45.94 106 GLN A N 1
ATOM 801 C CA . GLN A 1 106 ? 7.321 -14.875 20.462 1.00 45.94 106 GLN A CA 1
ATOM 802 C C . GLN A 1 106 ? 7.136 -16.092 21.360 1.00 45.94 106 GLN A C 1
ATOM 804 O O . GLN A 1 106 ? 6.190 -16.118 22.156 1.00 45.94 106 GLN A O 1
ATOM 809 N N . SER A 1 107 ? 7.987 -17.111 21.191 1.00 46.03 107 SER A N 1
ATOM 810 C CA . SER A 1 107 ? 7.977 -18.314 22.033 1.00 46.03 107 SER A CA 1
ATOM 811 C C . SER A 1 107 ? 7.667 -17.915 23.477 1.00 46.03 107 SER A C 1
ATOM 813 O O . SER A 1 107 ? 8.314 -16.962 23.933 1.00 46.03 107 SER A O 1
ATOM 815 N N . PRO A 1 108 ? 6.709 -18.562 24.167 1.00 43.66 108 PRO A N 1
ATOM 816 C CA . PRO A 1 108 ? 6.215 -18.083 25.449 1.00 43.66 108 PRO A CA 1
ATOM 817 C C . PRO A 1 108 ? 7.378 -17.747 26.381 1.00 43.66 108 PRO A C 1
ATOM 819 O O . PRO A 1 108 ? 8.057 -18.631 26.894 1.00 43.66 108 PRO A O 1
ATOM 822 N N . ARG A 1 109 ? 7.640 -16.454 26.583 1.00 50.00 109 ARG A N 1
ATOM 823 C CA . ARG A 1 109 ? 8.285 -16.023 27.813 1.00 50.00 109 ARG A CA 1
ATOM 824 C C . ARG A 1 109 ? 7.166 -16.038 28.831 1.00 50.00 109 ARG A C 1
ATOM 826 O O . ARG A 1 109 ? 6.137 -15.403 28.612 1.00 50.00 109 ARG A O 1
ATOM 833 N N . GLU A 1 110 ? 7.335 -16.843 29.870 1.00 44.66 110 GLU A N 1
ATOM 834 C CA . GLU A 1 110 ? 6.387 -17.006 30.967 1.00 44.66 110 GLU A CA 1
ATOM 835 C C . GLU A 1 110 ? 6.140 -15.677 31.694 1.00 44.66 110 GLU A C 1
ATOM 837 O O . GLU A 1 110 ? 6.644 -15.469 32.788 1.00 44.66 110 GLU A O 1
ATOM 842 N N . THR A 1 111 ? 5.363 -14.761 31.120 1.00 41.78 111 THR A N 1
ATOM 843 C CA . THR A 1 111 ? 4.802 -13.617 31.845 1.00 41.78 111 THR A CA 1
ATOM 844 C C . THR A 1 111 ? 3.451 -13.213 31.244 1.00 41.78 111 THR A C 1
ATOM 846 O O . THR A 1 111 ? 3.354 -12.392 30.340 1.00 41.78 111 THR A O 1
ATOM 849 N N . SER A 1 112 ? 2.405 -13.858 31.764 1.00 47.81 112 SER A N 1
ATOM 850 C CA . SER A 1 112 ? 1.137 -13.273 32.237 1.00 47.81 112 SER A CA 1
ATOM 851 C C . SER A 1 112 ? 0.207 -12.418 31.358 1.00 47.81 112 SER A C 1
ATOM 853 O O . SER A 1 112 ? -0.704 -11.831 31.937 1.00 47.81 112 SER A O 1
ATOM 855 N N . ASP A 1 113 ? 0.298 -12.392 30.030 1.00 38.09 113 ASP A N 1
ATOM 856 C CA . ASP A 1 113 ? -0.738 -11.722 29.215 1.00 38.09 113 ASP A CA 1
ATOM 857 C C . ASP A 1 113 ? -1.714 -12.726 28.582 1.00 38.09 113 ASP A C 1
ATOM 859 O O . ASP A 1 113 ? -1.714 -13.024 27.389 1.00 38.09 113 ASP A O 1
ATOM 863 N N . LEU A 1 114 ? -2.564 -13.271 29.460 1.00 43.31 114 LEU A N 1
ATOM 864 C CA . LEU A 1 114 ? -3.717 -14.119 29.155 1.00 43.31 114 LEU A CA 1
ATOM 865 C C . LEU A 1 114 ? -4.777 -13.299 28.384 1.00 43.31 114 LEU A C 1
ATOM 867 O O . LEU A 1 114 ? -5.553 -12.551 28.985 1.00 43.31 114 LEU A O 1
ATOM 871 N N . ALA A 1 115 ? -4.829 -13.435 27.058 1.00 39.44 115 ALA A N 1
ATOM 872 C CA . ALA A 1 115 ? -5.979 -13.002 26.270 1.00 39.44 115 ALA A CA 1
ATOM 873 C C . ALA A 1 115 ? -7.038 -14.112 26.285 1.00 39.44 115 ALA A C 1
ATOM 875 O O . ALA A 1 115 ? -6.825 -15.218 25.797 1.00 39.44 115 ALA A O 1
ATOM 876 N N . ILE A 1 116 ? -8.159 -13.779 26.913 1.00 39.75 116 ILE A N 1
ATOM 877 C CA . ILE A 1 116 ? -9.389 -14.549 27.081 1.00 39.75 116 ILE A CA 1
ATOM 878 C C . ILE A 1 116 ? -9.797 -15.217 25.758 1.00 39.75 116 ILE A C 1
ATOM 880 O O . ILE A 1 116 ? -10.231 -14.539 24.829 1.00 39.75 116 ILE A O 1
ATOM 884 N N . VAL A 1 117 ? -9.703 -16.546 25.695 1.00 37.44 117 VAL A N 1
ATOM 885 C CA . VAL A 1 117 ? -10.652 -17.344 24.915 1.00 37.44 117 VAL A CA 1
ATOM 886 C C . VAL A 1 117 ? -11.880 -17.496 25.807 1.00 37.44 117 VAL A C 1
ATOM 888 O O . VAL A 1 117 ? -11.784 -17.990 26.927 1.00 37.44 117 VAL A O 1
ATOM 891 N N . ALA A 1 118 ? -13.007 -16.935 25.379 1.00 32.09 118 ALA A N 1
ATOM 892 C CA . ALA A 1 118 ? -14.280 -17.241 26.002 1.00 32.09 118 ALA A CA 1
ATOM 893 C C . ALA A 1 118 ? -14.713 -18.600 25.451 1.00 32.09 118 ALA A C 1
ATOM 895 O O . ALA A 1 118 ? -14.983 -18.722 24.256 1.00 32.09 118 ALA A O 1
ATOM 896 N N . ASP A 1 119 ? -14.710 -19.598 26.328 1.00 35.12 119 ASP A N 1
ATOM 897 C CA . ASP A 1 119 ? -15.373 -20.875 26.114 1.00 35.12 119 ASP A CA 1
ATOM 898 C C . ASP A 1 119 ? -16.866 -20.636 25.842 1.00 35.12 119 ASP A C 1
ATOM 900 O O . ASP A 1 119 ? -17.530 -19.868 26.550 1.00 35.12 119 ASP A O 1
ATOM 904 N N . GLY A 1 120 ? -17.375 -21.302 24.808 1.00 37.28 120 GLY A N 1
ATOM 905 C CA . GLY A 1 120 ? -18.757 -21.765 24.747 1.00 37.28 120 GLY A CA 1
ATOM 906 C C . GLY A 1 120 ? -18.773 -23.249 25.065 1.00 37.28 120 GLY A C 1
ATOM 907 O O . GLY A 1 120 ? -17.879 -23.949 24.536 1.00 37.28 120 GLY A O 1
#

Sequence (120 aa):
YTKPLGFEEAKRCLQCQLNIFIDGDRCILCNGCVDACPVGVIEMISLDRIFSIDGETELAGLARAELGPNAAAMIIDEQSCIRCGICVEWCPTECLTMEHYRPVPQSPRETSDLAIVADG

Secondary structure (DSSP, 8-state):
--HHHHHHHHTTS-STTEEEEE-TTT-----HHHHT-TT--EEEEEHHHHTTTT--HHHHHHHHHHH-TT-EEEEE-TTT-----HHHHT-TT--EEEEE------S--S----------

Mean predicted aligned error: 11.34 Å

pLDDT: mean 77.87, std 17.87, range [32.09, 97.38]

Radius of gyration: 18.67 Å; Cα contacts (8 Å, |Δi|>4): 117; chains: 1; bounding box: 39×35×52 Å

Nearest PDB structures (foldseek):
  5t5m-assembly1_F-2  TM=7.171E-01  e=1.995E-04  Methanothermobacter wolfeii
  5t61-assembly1_R  TM=7.195E-01  e=3.844E-04  Methanothermobacter wolfeii
  5c4i-assembly1_E  TM=8.663E-01  e=4.355E-03  Moorella thermoacetica ATCC 39073
  7a1g-assembly1_x  TM=6.192E-01  e=3.553E-02  Saccharomyces cerevisiae S288C
  6cio-assembly2_D  TM=6.406E-01  e=9.445E-01  Moorella thermoacetica ATCC 39073